Protein AF-A0A9Q1G8Y7-F1 (afdb_monomer)

Radius of gyration: 20.39 Å; Cα contacts (8 Å, |Δi|>4): 44; chains: 1; bounding box: 50×42×40 Å

Mean predicted aligned error: 14.18 Å

Nearest PDB structures (foldseek):
  8jsn-assembly1_B  TM=2.911E-01  e=9.652E+00  Ebola virus

Solvent-accessible surface area (backbone atoms only — not comparable to full-atom values): 5039 Å² total; per-residue (Å²): 138,83,80,83,70,62,72,79,62,61,66,73,76,55,90,64,83,79,80,77,72,69,78,77,58,89,82,67,70,74,77,84,81,87,79,54,65,71,56,54,32,56,54,28,58,65,47,59,50,84,47,79,50,52,100,83,64,54,45,25,49,59,51,32,56,49,30,72,71,53,69,75,73,86,110

pLDDT: mean 77.52, std 12.4, range [40.81, 92.0]

Secondary structure (DSSP, 8-state):
------TTTGGGG--S-----PPPPTT--PPP----HHHHHHHHHT--TTSPP-TT---HHHHHHHHHHTTTS--

Sequence (75 aa):
MTGQLNTFYARFNRTEPQDDCVPSDPSHHPAPITVEERKVISMLAKVNPRNTPGPDGLKGHVLKESAAQLGGVMA

Organism: Synaphobranchus kaupii (NCBI:txid118154)

Structure (mmCIF, N/CA/C/O backbone):
data_AF-A0A9Q1G8Y7-F1
#
_entry.id   AF-A0A9Q1G8Y7-F1
#
loop_
_atom_site.group_PDB
_atom_site.id
_atom_site.type_symbol
_atom_site.label_atom_id
_atom_site.label_alt_id
_atom_site.label_comp_id
_atom_site.label_asym_id
_atom_site.label_entity_id
_atom_site.label_seq_id
_atom_site.pdbx_PDB_ins_code
_atom_site.Cartn_x
_atom_site.Cartn_y
_atom_site.Cartn_z
_atom_site.occupancy
_atom_site.B_iso_or_equiv
_atom_site.auth_seq_id
_atom_site.auth_comp_id
_atom_site.auth_asym_id
_atom_site.auth_atom_id
_atom_site.pdbx_PDB_model_num
ATOM 1 N N . MET A 1 1 ? 36.907 22.268 -22.444 1.00 40.81 1 MET A N 1
ATOM 2 C CA . MET A 1 1 ? 35.985 22.112 -21.300 1.00 40.81 1 MET A CA 1
ATOM 3 C C . MET A 1 1 ? 34.980 21.033 -21.672 1.00 40.81 1 MET A C 1
ATOM 5 O O . MET A 1 1 ? 33.995 21.323 -22.333 1.00 40.81 1 MET A O 1
ATOM 9 N N . THR A 1 2 ? 35.304 19.768 -21.408 1.00 48.81 2 THR A N 1
ATOM 10 C CA . THR A 1 2 ? 34.479 18.623 -21.816 1.00 48.81 2 THR A CA 1
ATOM 11 C C . THR A 1 2 ? 33.398 18.388 -20.766 1.00 48.81 2 THR A C 1
ATOM 13 O O . THR A 1 2 ? 33.695 18.164 -19.596 1.00 48.81 2 THR A O 1
ATOM 16 N N . GLY A 1 3 ? 32.140 18.531 -21.188 1.00 57.94 3 GLY A N 1
ATOM 17 C CA . GLY A 1 3 ? 30.962 18.451 -20.333 1.00 57.94 3 GLY A CA 1
ATOM 18 C C . GLY A 1 3 ? 30.888 17.119 -19.594 1.00 57.94 3 GLY A C 1
ATOM 19 O O . GLY A 1 3 ? 30.854 16.054 -20.206 1.00 57.94 3 GLY A O 1
ATOM 20 N N . GLN A 1 4 ? 30.857 17.196 -18.268 1.00 62.25 4 GLN A N 1
ATOM 21 C CA . GLN A 1 4 ? 30.610 16.066 -17.389 1.00 62.25 4 GLN A CA 1
ATOM 22 C C . GLN A 1 4 ? 29.146 15.641 -17.580 1.00 62.25 4 GLN A C 1
ATOM 24 O O . GLN A 1 4 ? 28.231 16.227 -17.003 1.00 62.25 4 GLN A O 1
ATOM 29 N N . LEU A 1 5 ? 28.912 14.683 -18.480 1.00 66.81 5 LEU A N 1
ATOM 30 C CA . LEU A 1 5 ? 27.577 14.162 -18.755 1.00 66.81 5 LEU A CA 1
ATOM 31 C C . LEU A 1 5 ? 27.023 13.525 -17.475 1.00 66.81 5 LEU A C 1
ATOM 33 O O . LEU A 1 5 ? 27.737 12.814 -16.770 1.00 66.81 5 LEU A O 1
ATOM 37 N N . ASN A 1 6 ? 25.758 13.799 -17.162 1.00 68.62 6 ASN A N 1
ATOM 38 C CA . ASN A 1 6 ? 25.126 13.343 -15.933 1.00 68.62 6 ASN A CA 1
ATOM 39 C C . ASN A 1 6 ? 25.101 11.803 -15.874 1.00 68.62 6 ASN A C 1
ATOM 41 O O . ASN A 1 6 ? 24.246 11.153 -16.481 1.00 68.62 6 ASN A O 1
ATOM 45 N N . THR A 1 7 ? 26.024 11.226 -15.101 1.00 69.44 7 THR A N 1
ATOM 46 C CA . THR A 1 7 ? 26.159 9.780 -14.874 1.00 69.44 7 THR A CA 1
ATOM 47 C C . THR A 1 7 ? 24.881 9.155 -14.305 1.00 69.44 7 THR A C 1
ATOM 49 O O . THR A 1 7 ? 24.702 7.942 -14.376 1.00 69.44 7 THR A O 1
ATOM 52 N N . PHE A 1 8 ? 23.963 9.950 -13.738 1.00 67.06 8 PHE A N 1
ATOM 53 C CA . PHE A 1 8 ? 22.645 9.469 -13.331 1.00 67.06 8 PHE A CA 1
ATOM 54 C C . PHE A 1 8 ? 21.785 9.033 -14.522 1.00 67.06 8 PHE A C 1
ATOM 56 O O . PHE A 1 8 ? 21.213 7.949 -14.489 1.00 67.06 8 PHE A O 1
ATOM 63 N N . TYR A 1 9 ? 21.735 9.831 -15.589 1.00 66.75 9 TYR A N 1
ATOM 64 C CA . TYR A 1 9 ? 20.868 9.549 -16.737 1.00 66.75 9 TYR A CA 1
ATOM 65 C C . TYR A 1 9 ? 21.497 8.594 -17.755 1.00 66.75 9 TYR A C 1
ATOM 67 O O . TYR A 1 9 ? 20.779 7.845 -18.411 1.00 66.75 9 TYR A O 1
ATOM 75 N N . ALA A 1 10 ? 22.830 8.537 -17.842 1.00 73.25 10 ALA A N 1
ATOM 76 C CA . ALA A 1 10 ? 23.533 7.636 -18.764 1.00 73.25 10 ALA A CA 1
ATOM 77 C C . ALA A 1 10 ? 23.245 6.137 -18.519 1.00 73.25 10 ALA A C 1
ATOM 79 O O . ALA A 1 10 ? 23.442 5.314 -19.408 1.00 73.25 10 ALA A O 1
ATOM 80 N N . ARG A 1 11 ? 22.751 5.783 -17.326 1.00 70.38 11 ARG A N 1
ATOM 81 C CA . ARG A 1 11 ? 22.399 4.411 -16.917 1.00 70.38 11 ARG A CA 1
ATOM 82 C C . ARG A 1 11 ? 21.240 3.836 -17.727 1.00 70.38 11 ARG A C 1
ATOM 84 O O . ARG A 1 11 ? 21.196 2.633 -17.943 1.00 70.38 11 ARG A O 1
ATOM 91 N N . PHE A 1 12 ? 20.325 4.702 -18.162 1.00 70.00 12 PHE A N 1
ATOM 92 C CA . PHE A 1 12 ? 19.097 4.322 -18.861 1.00 70.00 12 PHE A CA 1
ATOM 93 C C . PHE A 1 12 ? 19.284 4.186 -20.378 1.00 70.00 12 PHE A C 1
ATOM 95 O O . PHE A 1 12 ? 18.429 3.622 -21.043 1.00 70.00 12 PHE A O 1
ATOM 102 N N . ASN A 1 13 ? 20.413 4.650 -20.928 1.00 70.75 13 ASN A N 1
ATOM 103 C CA . ASN A 1 13 ? 20.747 4.520 -22.353 1.00 70.75 13 ASN A CA 1
ATOM 104 C C . ASN A 1 13 ? 21.369 3.151 -22.700 1.00 70.75 13 ASN A C 1
ATOM 106 O O . ASN A 1 13 ? 21.998 3.006 -23.747 1.00 70.75 13 ASN A O 1
ATOM 110 N N . ARG A 1 14 ? 21.256 2.157 -21.812 1.00 68.94 14 ARG A N 1
ATOM 111 C CA . ARG A 1 14 ? 21.734 0.796 -22.066 1.00 68.94 14 ARG A CA 1
ATOM 112 C C . ARG A 1 14 ? 20.665 0.040 -22.852 1.00 68.94 14 ARG A C 1
ATOM 114 O O . ARG A 1 14 ? 19.552 -0.134 -22.377 1.00 68.94 14 ARG A O 1
ATOM 121 N N . THR A 1 15 ? 21.025 -0.387 -24.058 1.00 61.50 15 THR A N 1
ATOM 122 C CA . THR A 1 15 ? 20.179 -1.181 -24.967 1.00 61.50 15 THR A CA 1
ATOM 123 C C . THR A 1 15 ? 20.071 -2.649 -24.542 1.00 61.50 15 THR A C 1
ATOM 125 O O . THR A 1 15 ? 19.214 -3.376 -25.030 1.00 61.50 15 THR A O 1
ATOM 128 N N . GLU A 1 16 ? 20.941 -3.085 -23.633 1.00 65.06 16 GLU A N 1
ATOM 129 C CA . GLU A 1 16 ? 20.966 -4.436 -23.079 1.00 65.06 16 GLU A CA 1
ATOM 130 C C . GLU A 1 16 ? 20.089 -4.472 -21.816 1.00 65.06 16 GLU A C 1
ATOM 132 O O . GLU A 1 16 ? 20.340 -3.687 -20.892 1.00 65.06 16 GLU A O 1
ATOM 137 N N . PRO A 1 17 ? 19.075 -5.350 -21.731 1.00 60.97 17 PRO A N 1
ATOM 138 C CA . PRO A 1 17 ? 18.381 -5.583 -20.475 1.00 60.97 17 PRO A CA 1
ATOM 139 C C . PRO A 1 17 ? 19.375 -6.191 -19.478 1.00 60.97 17 PRO A C 1
ATOM 141 O O . PRO A 1 17 ? 19.840 -7.314 -19.650 1.00 60.97 17 PRO A O 1
ATOM 144 N N . GLN A 1 18 ? 19.715 -5.451 -18.420 1.00 60.16 18 GLN A N 1
ATOM 145 C CA . GLN A 1 18 ? 20.228 -6.092 -17.215 1.00 60.16 18 GLN A CA 1
ATOM 146 C C . GLN A 1 18 ? 19.047 -6.821 -16.581 1.00 60.16 18 GLN A C 1
ATOM 148 O O . GLN A 1 18 ? 18.251 -6.216 -15.861 1.00 60.16 18 GLN A O 1
ATOM 153 N N . ASP A 1 19 ? 18.937 -8.119 -16.853 1.00 58.19 19 ASP A N 1
ATOM 154 C CA . ASP A 1 19 ? 18.205 -9.053 -16.002 1.00 58.19 19 ASP A CA 1
ATOM 155 C C . ASP A 1 19 ? 18.947 -9.175 -14.657 1.00 58.19 19 ASP A C 1
ATOM 157 O O . ASP A 1 19 ? 19.440 -10.230 -14.273 1.00 58.19 19 ASP A O 1
ATOM 161 N N . ASP A 1 20 ? 19.011 -8.080 -13.894 1.00 60.06 20 ASP A N 1
ATOM 162 C CA . ASP A 1 20 ? 19.412 -8.089 -12.483 1.00 60.06 20 ASP A CA 1
ATOM 163 C C . ASP A 1 20 ? 18.258 -8.626 -11.609 1.00 60.06 20 ASP A C 1
ATOM 165 O O . ASP A 1 20 ? 18.088 -8.235 -10.451 1.00 60.06 20 ASP A O 1
ATOM 169 N N . CYS A 1 21 ? 17.421 -9.519 -12.152 1.00 60.31 21 CYS A N 1
ATOM 170 C CA . CYS A 1 21 ? 16.484 -10.288 -11.353 1.00 60.31 21 CYS A CA 1
ATOM 171 C C . CYS A 1 21 ? 17.303 -11.332 -10.596 1.00 60.31 21 CYS A C 1
ATOM 173 O O . CYS A 1 21 ? 17.446 -12.478 -11.018 1.00 60.31 21 CYS A O 1
ATOM 175 N N . VAL A 1 22 ? 17.910 -10.902 -9.488 1.00 66.31 22 VAL A N 1
ATOM 176 C CA . VAL A 1 22 ? 18.526 -11.816 -8.532 1.00 66.31 22 VAL A CA 1
ATOM 177 C C . VAL A 1 22 ? 17.434 -12.808 -8.128 1.00 66.31 22 VAL A C 1
ATOM 179 O O . VAL A 1 22 ? 16.395 -12.367 -7.623 1.00 66.31 22 VAL A O 1
ATOM 182 N N . PRO A 1 23 ? 17.612 -14.119 -8.370 1.00 65.06 23 PRO A N 1
ATOM 183 C CA . PRO A 1 23 ? 16.627 -15.104 -7.964 1.00 65.06 23 PRO A CA 1
ATOM 184 C C . PRO A 1 23 ? 16.432 -14.975 -6.455 1.00 65.06 23 PRO A C 1
ATOM 186 O O . PRO A 1 23 ? 17.390 -15.040 -5.684 1.00 65.06 23 PRO A O 1
ATOM 189 N N . SER A 1 24 ? 15.192 -14.723 -6.044 1.00 67.88 24 SER A N 1
ATOM 190 C CA . SER A 1 24 ? 14.828 -14.614 -4.636 1.00 67.88 24 SER A CA 1
ATOM 191 C C . SER A 1 24 ? 15.232 -15.901 -3.919 1.00 67.88 24 SER A C 1
ATOM 193 O O . SER A 1 24 ? 14.743 -16.972 -4.281 1.00 67.88 24 SER A O 1
ATOM 195 N N . ASP A 1 25 ? 16.124 -15.798 -2.932 1.00 74.19 25 ASP A N 1
ATOM 196 C CA . ASP A 1 25 ? 16.523 -16.931 -2.097 1.00 74.19 25 ASP A CA 1
ATOM 197 C C . ASP A 1 25 ? 15.272 -17.494 -1.395 1.00 74.19 25 ASP A C 1
ATOM 199 O O . ASP A 1 25 ? 14.634 -16.771 -0.622 1.00 74.19 25 ASP A O 1
ATOM 203 N N . PRO A 1 26 ? 14.885 -18.758 -1.648 1.00 66.81 26 PRO A N 1
ATOM 204 C CA . PRO A 1 26 ? 13.686 -19.350 -1.060 1.00 66.81 26 PRO A CA 1
ATOM 205 C C . PRO A 1 26 ? 13.781 -19.511 0.466 1.00 66.81 26 PRO A C 1
ATOM 207 O O . PRO A 1 26 ? 12.751 -19.698 1.111 1.00 66.81 26 PRO A O 1
ATOM 210 N N . SER A 1 27 ? 14.986 -19.427 1.045 1.00 69.75 27 SER A N 1
ATOM 211 C CA . SER A 1 27 ? 15.211 -19.430 2.497 1.00 69.75 27 SER A CA 1
ATOM 212 C C . SER A 1 27 ? 15.074 -18.044 3.133 1.00 69.75 27 SER A C 1
ATO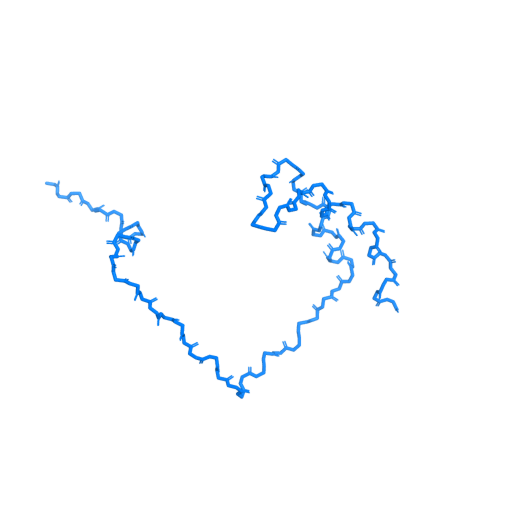M 214 O O . SER A 1 27 ? 14.886 -17.928 4.348 1.00 69.75 27 SER A O 1
ATOM 216 N N . HIS A 1 28 ? 15.133 -16.982 2.323 1.00 73.69 28 HIS A N 1
ATOM 217 C CA . HIS A 1 28 ? 14.947 -15.620 2.791 1.00 73.69 28 HIS A CA 1
ATOM 218 C C . HIS A 1 28 ? 13.454 -15.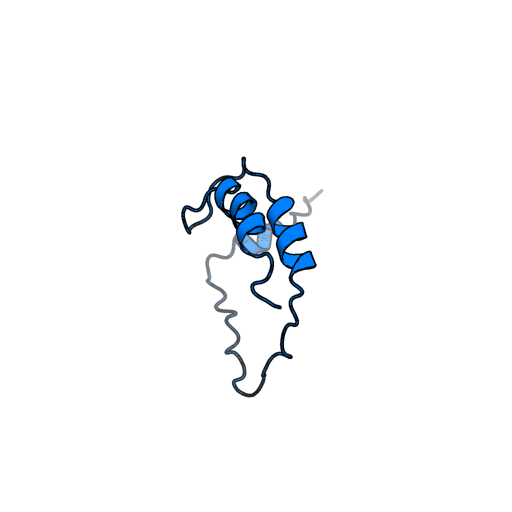357 2.985 1.00 73.69 28 HIS A C 1
ATOM 220 O O . HIS A 1 28 ? 12.771 -14.778 2.139 1.00 73.69 28 HIS A O 1
ATOM 226 N N . HIS A 1 29 ? 12.941 -15.774 4.137 1.00 72.94 29 HIS A N 1
ATOM 227 C CA . HIS A 1 29 ? 11.644 -15.329 4.616 1.00 72.94 29 HIS A CA 1
ATOM 228 C C . HIS A 1 29 ? 11.805 -13.894 5.133 1.00 72.94 29 HIS A C 1
ATOM 230 O O . HIS A 1 29 ? 12.419 -13.702 6.187 1.00 72.94 29 HIS A O 1
ATOM 236 N N . PRO A 1 30 ? 11.308 -12.864 4.416 1.00 75.62 30 PRO A N 1
ATOM 237 C CA . PRO A 1 30 ? 11.309 -11.522 4.969 1.00 75.62 30 PRO A CA 1
ATOM 238 C C . PRO A 1 30 ? 10.533 -11.539 6.286 1.00 75.62 30 PRO A C 1
ATOM 240 O O . PRO A 1 30 ? 9.513 -12.224 6.412 1.00 75.62 30 PRO A O 1
ATOM 243 N N . ALA A 1 31 ? 11.030 -10.794 7.273 1.00 80.50 31 ALA A N 1
ATOM 244 C CA . ALA A 1 31 ? 10.329 -10.638 8.537 1.00 80.50 31 ALA A CA 1
ATOM 245 C C . ALA A 1 31 ? 8.872 -10.203 8.276 1.00 80.50 31 ALA A C 1
ATOM 247 O O . ALA A 1 31 ? 8.637 -9.409 7.356 1.00 80.50 31 ALA A O 1
ATOM 248 N N . PRO A 1 32 ? 7.895 -10.691 9.064 1.00 80.12 32 PRO A N 1
ATOM 249 C CA . PRO A 1 32 ? 6.507 -10.291 8.901 1.00 80.12 32 PRO A CA 1
ATOM 250 C C . PRO A 1 32 ? 6.389 -8.768 8.958 1.00 80.12 32 PRO A C 1
ATOM 252 O O . PRO A 1 32 ? 6.818 -8.135 9.926 1.00 80.12 32 PRO A O 1
ATOM 255 N N . ILE A 1 33 ? 5.812 -8.170 7.917 1.00 79.81 33 ILE A N 1
ATOM 256 C CA . ILE A 1 33 ? 5.521 -6.740 7.920 1.00 79.81 33 ILE A CA 1
ATOM 257 C C . ILE A 1 33 ? 4.303 -6.538 8.813 1.00 79.81 33 ILE A C 1
ATOM 259 O O . ILE A 1 33 ? 3.198 -6.966 8.481 1.00 79.81 33 ILE A O 1
ATOM 263 N N . THR A 1 34 ? 4.498 -5.872 9.946 1.00 83.00 34 THR A N 1
ATOM 264 C CA . THR A 1 34 ? 3.389 -5.437 10.788 1.00 83.00 34 THR A CA 1
ATOM 265 C C . THR A 1 34 ? 2.802 -4.154 10.214 1.00 83.00 34 THR A C 1
ATOM 267 O O . THR A 1 34 ? 3.486 -3.146 10.011 1.00 83.00 34 THR A O 1
ATOM 270 N N . VAL A 1 35 ? 1.510 -4.201 9.908 1.00 83.56 35 VAL A N 1
ATOM 271 C CA . VAL A 1 35 ? 0.761 -3.070 9.370 1.00 83.56 35 VAL A CA 1
ATOM 272 C C . VAL A 1 35 ? -0.284 -2.679 10.399 1.00 83.56 35 VAL A C 1
ATOM 274 O O . VAL A 1 35 ? -1.051 -3.514 10.858 1.00 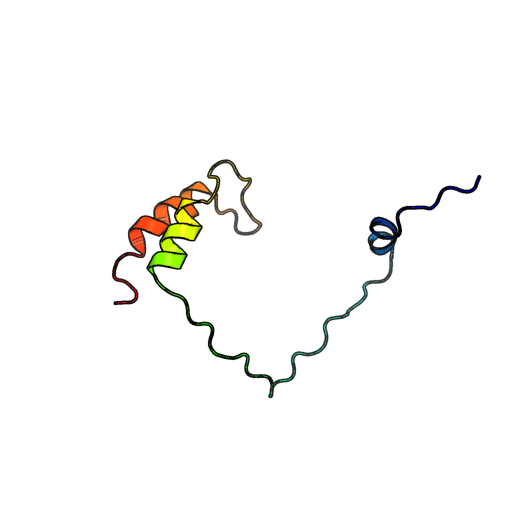83.56 35 VAL A O 1
ATOM 277 N N . GLU A 1 36 ? -0.294 -1.405 10.777 1.00 88.81 36 GLU A N 1
ATOM 278 C CA . GLU A 1 36 ? -1.253 -0.881 11.740 1.00 88.81 36 GLU A CA 1
ATOM 279 C C . GLU A 1 36 ? -2.400 -0.173 11.018 1.00 88.81 36 GLU A C 1
ATOM 281 O O . GLU A 1 36 ? -2.154 0.692 10.170 1.00 88.81 36 GLU A O 1
ATOM 286 N N . GLU A 1 37 ? -3.642 -0.479 11.395 1.00 89.31 37 GLU A N 1
ATOM 287 C CA . GLU A 1 37 ? -4.856 0.055 10.763 1.00 89.31 37 GLU A CA 1
ATOM 288 C C . GLU A 1 37 ? -4.824 1.588 10.641 1.00 89.31 37 GLU A C 1
ATOM 290 O O . GLU A 1 37 ? -4.943 2.142 9.545 1.00 89.31 37 GLU A O 1
ATOM 295 N N . ARG A 1 38 ? -4.522 2.294 11.743 1.00 89.81 38 ARG A N 1
ATOM 296 C CA . ARG A 1 38 ? -4.435 3.768 11.763 1.00 89.81 38 ARG A CA 1
ATOM 297 C C . ARG A 1 38 ? -3.425 4.318 10.753 1.00 89.81 38 ARG A C 1
ATOM 299 O O . ARG A 1 38 ? -3.620 5.398 10.190 1.00 89.81 38 ARG A O 1
ATOM 306 N N . LYS A 1 39 ? -2.334 3.580 10.520 1.00 90.56 39 LYS A N 1
ATOM 307 C CA . LYS A 1 39 ? -1.279 3.975 9.586 1.00 90.56 39 LYS A CA 1
ATOM 308 C C . LYS A 1 39 ? -1.767 3.818 8.151 1.00 90.56 39 LYS A C 1
ATOM 310 O O . LYS A 1 39 ? -1.543 4.724 7.354 1.00 90.56 39 LYS A O 1
ATOM 315 N N . VAL A 1 40 ? -2.476 2.734 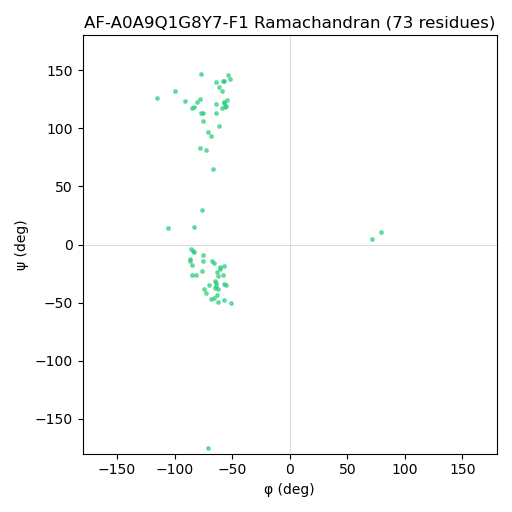7.840 1.00 89.81 40 VAL A N 1
ATOM 316 C CA . VAL A 1 40 ? -3.074 2.518 6.512 1.00 89.81 40 VAL A CA 1
ATOM 317 C C . VAL A 1 40 ? -4.098 3.604 6.200 1.00 89.81 40 VAL A C 1
ATOM 319 O O . VAL A 1 40 ? -3.986 4.263 5.166 1.00 89.81 40 VAL A O 1
ATOM 322 N N . ILE A 1 41 ? -5.022 3.866 7.127 1.00 91.56 41 ILE A N 1
ATOM 323 C CA . ILE A 1 41 ? -6.051 4.905 6.975 1.00 91.56 41 ILE A CA 1
ATOM 324 C C . ILE A 1 41 ? -5.399 6.276 6.736 1.00 91.56 41 ILE A C 1
ATOM 326 O O . ILE A 1 41 ? -5.750 6.977 5.785 1.00 91.56 41 ILE A O 1
ATOM 330 N N . SER A 1 42 ? -4.398 6.648 7.545 1.00 91.19 42 SER A N 1
ATOM 331 C CA . SER A 1 42 ? -3.690 7.928 7.391 1.00 91.19 42 SER A CA 1
ATOM 332 C C . SER A 1 42 ? -2.968 8.049 6.047 1.00 91.19 42 SER A C 1
ATOM 334 O O . SER A 1 42 ? -2.948 9.128 5.451 1.00 91.19 42 SER A O 1
ATOM 336 N N . MET A 1 43 ? -2.369 6.960 5.562 1.00 92.00 43 MET A N 1
ATOM 337 C CA . MET A 1 43 ? -1.651 6.941 4.287 1.00 92.00 43 MET A CA 1
ATOM 338 C C . MET A 1 43 ? -2.606 7.095 3.103 1.00 92.00 43 MET A C 1
ATOM 340 O O . MET A 1 43 ? -2.376 7.942 2.239 1.00 92.00 43 MET A O 1
ATOM 344 N N . LEU A 1 44 ? -3.703 6.340 3.091 1.00 91.31 44 LEU A N 1
ATOM 345 C CA . LEU A 1 44 ? -4.713 6.405 2.036 1.00 91.31 44 LEU A CA 1
ATOM 346 C C . LEU A 1 44 ? -5.426 7.766 1.996 1.00 91.31 44 LEU A C 1
ATOM 348 O O . LEU A 1 44 ? -5.632 8.334 0.923 1.00 91.31 44 LEU A O 1
ATOM 352 N N . ALA A 1 45 ? -5.697 8.369 3.157 1.00 88.00 45 ALA A N 1
ATOM 353 C CA . ALA A 1 45 ? -6.298 9.702 3.238 1.00 88.00 45 ALA A CA 1
ATOM 354 C C . ALA A 1 45 ? -5.426 10.813 2.610 1.00 88.00 45 ALA A C 1
ATOM 356 O O . ALA A 1 45 ? -5.951 11.835 2.151 1.00 88.00 45 ALA A O 1
ATOM 357 N N . LYS A 1 46 ? -4.099 10.619 2.577 1.00 91.56 46 LYS A N 1
ATOM 358 C CA . LYS A 1 46 ? -3.123 11.563 2.003 1.00 91.56 46 LYS A CA 1
ATOM 359 C C . LYS A 1 46 ? -2.957 11.427 0.489 1.00 91.56 46 LYS A C 1
ATOM 361 O O . LYS A 1 46 ? -2.274 12.260 -0.108 1.00 91.56 46 LYS A O 1
ATOM 366 N N . VAL A 1 47 ? -3.570 10.424 -0.142 1.00 91.12 47 VAL A N 1
ATOM 367 C CA . VAL A 1 47 ? -3.517 10.256 -1.598 1.00 91.12 47 VAL A CA 1
ATOM 368 C C . VAL A 1 47 ? -4.093 11.498 -2.278 1.00 91.12 47 VAL A C 1
ATOM 370 O O . VAL A 1 47 ? -5.170 11.990 -1.928 1.00 91.12 47 VAL A O 1
ATOM 373 N N . ASN A 1 48 ? -3.368 12.013 -3.273 1.00 87.94 48 ASN A N 1
ATOM 374 C CA . ASN A 1 48 ? -3.864 13.088 -4.119 1.00 87.94 48 ASN A CA 1
ATOM 375 C C . ASN A 1 48 ? -4.869 12.504 -5.131 1.00 87.94 48 ASN A C 1
ATOM 377 O O . ASN A 1 48 ? -4.461 11.764 -6.029 1.00 87.94 48 ASN A O 1
ATOM 381 N N 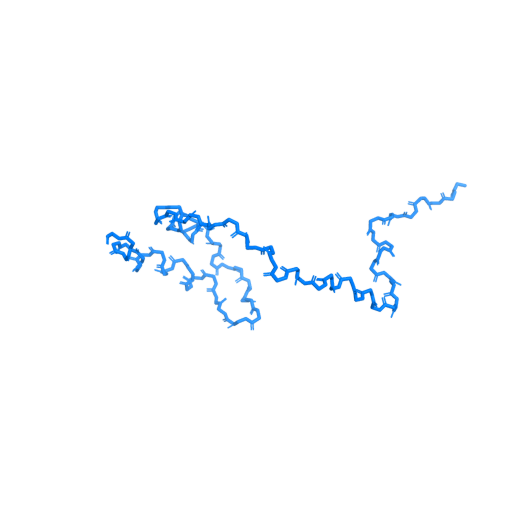. PRO A 1 49 ? -6.168 12.844 -5.048 1.00 87.00 49 PRO A N 1
ATOM 382 C CA . PRO A 1 49 ? -7.189 12.267 -5.923 1.00 87.00 49 PRO A CA 1
ATOM 383 C C . PRO A 1 49 ? -7.041 12.690 -7.389 1.00 87.00 49 PRO A C 1
ATOM 385 O O . PRO A 1 49 ? -7.660 12.084 -8.259 1.00 87.00 49 PRO A O 1
ATOM 388 N N . ARG A 1 50 ? -6.231 13.723 -7.663 1.00 88.19 50 ARG A N 1
ATOM 389 C CA . ARG A 1 50 ? -5.951 14.224 -9.015 1.00 88.19 50 ARG A CA 1
ATOM 390 C C . ARG A 1 50 ? -4.808 13.489 -9.712 1.00 88.19 50 ARG A C 1
ATOM 392 O O . ARG A 1 50 ? -4.516 13.810 -10.859 1.00 88.19 50 ARG A O 1
ATOM 399 N N . ASN A 1 51 ? -4.145 12.553 -9.034 1.00 85.75 51 ASN A N 1
ATOM 400 C CA . ASN A 1 51 ? -3.111 11.751 -9.670 1.00 85.75 51 ASN A CA 1
ATOM 401 C C . ASN A 1 51 ? -3.724 10.897 -10.787 1.00 85.75 51 ASN A C 1
ATOM 403 O O . ASN A 1 51 ? -4.821 10.349 -10.637 1.00 85.75 51 ASN A O 1
ATOM 407 N N . THR A 1 52 ? -2.997 10.792 -11.899 1.00 89.62 52 THR A N 1
ATOM 408 C CA . THR A 1 52 ? -3.344 9.906 -13.011 1.00 89.62 52 THR A CA 1
ATOM 409 C C . THR A 1 52 ? -3.448 8.465 -12.507 1.00 89.62 52 THR A C 1
ATOM 411 O O . THR A 1 52 ? -2.638 8.078 -11.659 1.00 89.62 52 THR A O 1
ATOM 414 N N . PRO A 1 53 ? -4.423 7.676 -12.995 1.00 91.25 53 PRO A N 1
ATOM 415 C CA . PRO A 1 53 ? -4.527 6.267 -12.643 1.00 91.25 53 PRO A CA 1
ATOM 416 C C . PRO A 1 53 ? -3.232 5.500 -12.891 1.00 91.25 53 PRO A C 1
ATOM 418 O O . PRO A 1 53 ? -2.504 5.792 -13.844 1.00 91.25 53 PRO A O 1
ATOM 421 N N . GLY A 1 54 ? -2.971 4.515 -12.033 1.00 87.88 54 GLY A N 1
ATOM 422 C CA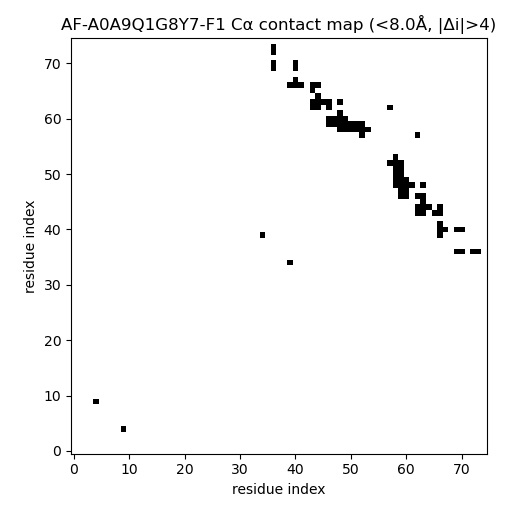 . GLY A 1 54 ? -1.896 3.559 -12.248 1.00 87.88 54 GLY A CA 1
ATOM 423 C C . GLY A 1 54 ? -2.210 2.584 -13.392 1.00 87.88 54 GLY A C 1
ATOM 424 O O . GLY A 1 54 ? -3.248 2.693 -14.051 1.00 87.88 54 GLY A O 1
ATOM 425 N N . PRO A 1 55 ? -1.335 1.591 -13.620 1.00 90.88 55 PRO A N 1
ATOM 426 C CA . PRO A 1 55 ? -1.573 0.511 -14.585 1.00 90.88 55 PRO A CA 1
ATOM 427 C C . PRO A 1 55 ? -2.824 -0.324 -14.267 1.00 90.88 55 PRO A C 1
ATOM 429 O O . PRO A 1 55 ? -3.375 -0.976 -15.147 1.00 90.88 55 PRO A O 1
ATOM 432 N N . ASP A 1 56 ? -3.268 -0.285 -13.011 1.00 86.88 56 ASP A N 1
ATOM 433 C CA . ASP A 1 56 ? -4.503 -0.885 -12.504 1.00 86.88 56 ASP A CA 1
ATOM 434 C C . ASP A 1 56 ? -5.773 -0.105 -12.899 1.00 86.88 56 ASP A C 1
ATOM 436 O O . ASP A 1 56 ? -6.886 -0.577 -12.674 1.00 86.88 56 ASP A O 1
ATOM 440 N N . GLY A 1 57 ? -5.632 1.094 -13.474 1.00 91.38 57 GLY A N 1
ATOM 441 C CA . GLY A 1 57 ? -6.746 1.964 -13.847 1.00 91.38 57 GLY A CA 1
ATOM 442 C C . GLY A 1 57 ? -7.469 2.606 -12.658 1.00 91.38 57 GLY A C 1
ATOM 443 O O . GLY A 1 57 ? -8.453 3.32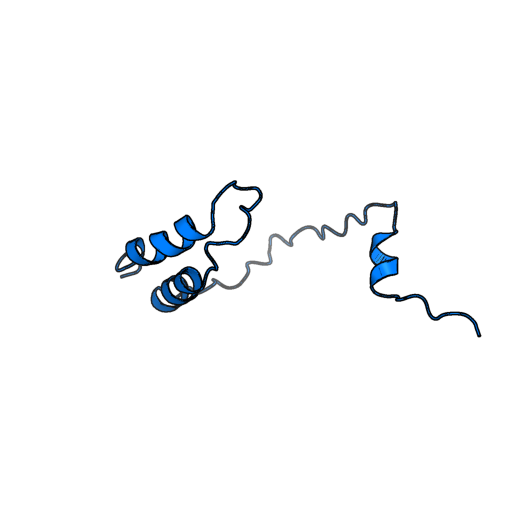9 -12.859 1.00 91.38 57 GLY A O 1
ATOM 444 N N . LEU A 1 58 ? -6.988 2.406 -11.427 1.00 89.06 58 LEU A N 1
ATOM 445 C CA . LEU A 1 58 ? -7.621 2.957 -10.235 1.00 89.06 58 LEU A CA 1
ATOM 446 C C . LEU A 1 58 ? -7.275 4.438 -10.083 1.00 89.06 58 LEU A C 1
ATOM 448 O O . LEU A 1 58 ? -6.118 4.854 -10.051 1.00 89.06 58 LEU A O 1
ATOM 452 N N . LYS A 1 59 ? -8.314 5.266 -9.970 1.00 90.38 59 LYS A N 1
ATOM 453 C CA . LYS A 1 59 ? -8.165 6.701 -9.706 1.00 90.38 59 LYS A CA 1
ATOM 454 C C . LYS A 1 59 ? -7.845 6.928 -8.228 1.00 90.38 59 LYS A C 1
ATOM 456 O O . LYS A 1 59 ? -8.415 6.274 -7.359 1.00 90.38 59 LYS A O 1
ATOM 461 N N . GLY A 1 60 ? -7.048 7.955 -7.930 1.00 87.56 60 GLY A N 1
ATOM 462 C CA . GLY A 1 60 ? -6.648 8.275 -6.553 1.00 87.56 60 GLY A CA 1
ATOM 463 C C . GLY A 1 60 ? -7.808 8.537 -5.577 1.00 87.56 60 GLY A C 1
ATOM 464 O O . GLY A 1 60 ? -7.650 8.307 -4.383 1.00 87.56 60 GLY A O 1
ATOM 465 N N . HIS A 1 61 ? -8.982 8.977 -6.054 1.00 89.25 61 HIS A N 1
ATOM 466 C CA . HIS A 1 61 ? -10.165 9.141 -5.193 1.00 89.25 61 HIS A CA 1
ATOM 467 C C . HIS A 1 61 ? -10.668 7.811 -4.607 1.00 89.25 61 HIS A C 1
ATOM 469 O O . HIS A 1 61 ? -11.047 7.785 -3.443 1.00 89.25 61 HIS A O 1
ATOM 475 N N . VAL A 1 62 ? -10.577 6.708 -5.360 1.00 90.81 62 VAL A N 1
ATOM 476 C CA . VAL A 1 62 ? -10.999 5.372 -4.905 1.00 90.81 62 VAL A CA 1
ATOM 477 C C . VAL A 1 62 ? -10.147 4.923 -3.718 1.00 90.81 62 VAL A C 1
ATOM 479 O O . VAL A 1 62 ? -10.668 4.452 -2.713 1.00 90.81 62 VAL A O 1
ATOM 482 N N . LEU A 1 63 ? -8.830 5.147 -3.796 1.00 89.38 63 LEU A N 1
ATOM 483 C CA . LEU A 1 63 ? -7.900 4.863 -2.698 1.00 89.38 63 LEU A CA 1
ATOM 484 C C . LEU A 1 63 ? -8.183 5.723 -1.464 1.00 89.38 63 LEU A C 1
ATOM 486 O O . LEU A 1 63 ? -7.969 5.295 -0.338 1.00 89.38 63 LEU A O 1
ATOM 490 N N . LYS A 1 64 ? -8.654 6.953 -1.666 1.00 89.88 64 LYS A N 1
ATOM 491 C CA . LYS A 1 64 ? -8.987 7.851 -0.564 1.00 89.88 64 LYS A CA 1
ATOM 492 C C . LYS A 1 64 ? -10.289 7.444 0.130 1.00 89.88 64 LYS A C 1
ATOM 494 O O . LYS A 1 64 ? -10.371 7.524 1.351 1.00 89.88 64 LYS A O 1
ATOM 499 N N . GLU A 1 65 ? -11.283 6.997 -0.634 1.00 89.75 65 GLU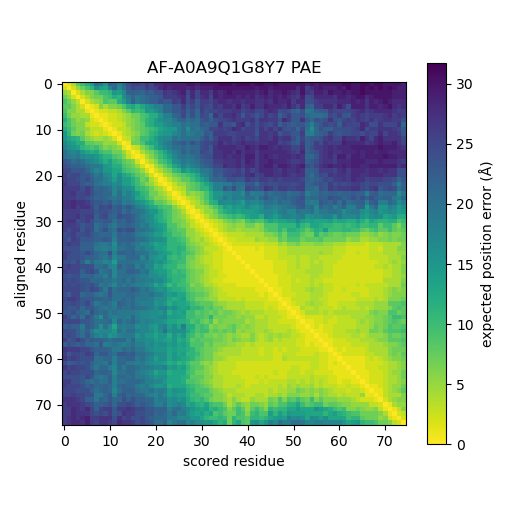 A N 1
ATOM 500 C CA . GLU A 1 65 ? -12.567 6.509 -0.116 1.00 89.75 65 GLU A CA 1
ATOM 501 C C . GLU A 1 65 ? -12.428 5.169 0.614 1.00 89.75 65 GLU A C 1
ATOM 503 O O . GLU A 1 65 ? -13.077 4.962 1.642 1.00 89.75 65 GLU A O 1
ATOM 508 N N . SER A 1 66 ? -11.529 4.288 0.161 1.00 86.81 66 SER A N 1
ATOM 509 C CA . SER A 1 66 ? -11.288 3.004 0.830 1.00 86.81 66 SER A CA 1
ATOM 510 C C . SER A 1 66 ? -10.739 3.164 2.251 1.00 86.81 66 SER A C 1
ATOM 512 O O . SER A 1 66 ? -10.991 2.308 3.096 1.00 86.81 66 SER A O 1
ATOM 514 N N . ALA A 1 67 ? -10.089 4.290 2.572 1.00 86.69 67 ALA A N 1
ATOM 515 C CA . ALA A 1 67 ? -9.640 4.593 3.931 1.00 86.69 67 ALA A CA 1
ATOM 516 C C . ALA A 1 67 ? -10.782 4.540 4.966 1.00 86.69 67 ALA A C 1
ATOM 518 O O . ALA A 1 67 ? -10.556 4.117 6.096 1.00 86.69 67 ALA A O 1
ATOM 519 N N . ALA A 1 68 ? -12.005 4.932 4.589 1.00 82.25 68 ALA A N 1
ATOM 520 C CA . ALA A 1 68 ? -13.166 4.908 5.481 1.00 82.25 68 ALA A CA 1
ATOM 521 C C . ALA A 1 68 ? -13.741 3.495 5.691 1.00 82.25 68 ALA A C 1
ATOM 523 O O . ALA A 1 68 ? -14.396 3.243 6.697 1.00 82.25 68 ALA A O 1
ATOM 524 N N . GLN A 1 69 ? -13.490 2.577 4.756 1.00 84.12 69 GLN A N 1
ATOM 525 C CA . GLN A 1 69 ? -13.999 1.201 4.791 1.00 84.12 69 GLN A CA 1
ATOM 526 C C . GLN A 1 69 ? -13.095 0.257 5.595 1.00 84.12 69 GLN A C 1
ATOM 528 O O . GLN A 1 69 ? -13.508 -0.846 5.933 1.00 84.12 69 GLN A O 1
ATOM 533 N N . LEU A 1 70 ? -11.863 0.681 5.895 1.00 80.06 70 LEU A N 1
ATOM 534 C CA . LEU A 1 70 ? -10.872 -0.122 6.618 1.00 80.06 70 LEU A CA 1
ATOM 535 C C . LEU A 1 70 ? -11.008 -0.057 8.145 1.00 80.06 70 LEU A C 1
ATOM 537 O O . LEU A 1 70 ? -10.289 -0.773 8.836 1.00 80.06 70 LEU A O 1
ATOM 541 N N . GLY A 1 71 ? -11.910 0.778 8.666 1.00 76.75 71 GLY A N 1
ATOM 542 C CA . GLY A 1 71 ? -12.161 0.885 10.101 1.00 76.75 71 GLY A CA 1
ATOM 543 C C . GLY A 1 71 ? -12.713 -0.417 10.688 1.00 76.75 71 GLY A C 1
ATOM 544 O O . GLY A 1 71 ? -13.784 -0.860 10.277 1.00 76.75 71 GLY A O 1
ATOM 545 N N . GLY A 1 72 ? -12.013 -1.007 11.660 1.00 69.44 72 GLY A N 1
ATO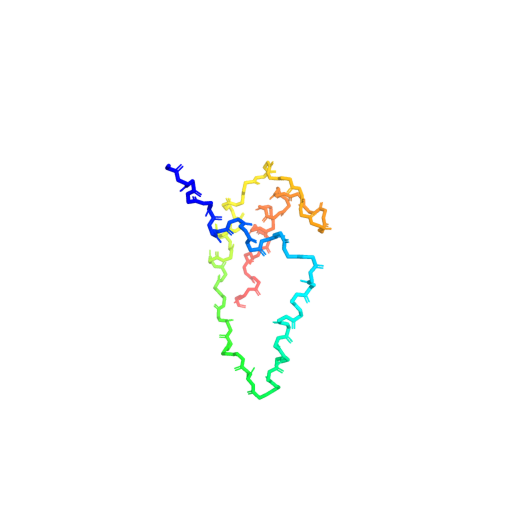M 546 C CA . GLY A 1 72 ? -12.458 -2.207 12.382 1.00 69.44 72 GLY A CA 1
ATOM 547 C C . GLY A 1 72 ? -12.246 -3.533 11.644 1.00 69.44 72 GLY A C 1
ATOM 548 O O . GLY A 1 72 ? -12.770 -4.554 12.078 1.00 69.44 72 GLY A O 1
ATOM 549 N N . VAL A 1 73 ? -11.492 -3.536 10.540 1.00 70.44 73 VAL A N 1
ATOM 550 C CA . VAL A 1 73 ? -11.151 -4.759 9.785 1.00 70.44 73 VAL A CA 1
ATOM 551 C C . VAL A 1 73 ? -9.976 -5.507 10.422 1.00 70.44 73 VAL A C 1
ATOM 553 O O . VAL A 1 73 ? -9.860 -6.720 10.259 1.00 70.44 73 VAL A O 1
ATOM 556 N N . MET A 1 74 ? -9.099 -4.799 11.141 1.00 64.19 74 MET A N 1
ATOM 557 C CA . MET A 1 74 ? -7.924 -5.377 11.804 1.00 64.19 74 MET A CA 1
ATOM 558 C C . MET A 1 74 ? -8.096 -5.487 13.332 1.00 64.19 74 MET A C 1
ATOM 560 O O . MET A 1 74 ? -7.098 -5.660 14.034 1.00 64.19 74 MET A O 1
ATOM 564 N N . ALA A 1 75 ? -9.332 -5.342 13.828 1.00 57.91 75 ALA A N 1
ATOM 565 C CA . ALA A 1 75 ? -9.696 -5.401 15.246 1.00 57.91 75 ALA A CA 1
ATOM 566 C C . ALA A 1 75 ? -9.931 -6.833 15.749 1.00 57.91 75 ALA A C 1
ATOM 568 O O . ALA A 1 75 ? -10.442 -7.667 14.967 1.00 57.91 75 ALA A O 1
#

Foldseek 3Di:
DDDPPPPVVVVVPDPDDPPPVPPPDPPPDDDDDDDDLVNQLVVLCPFDQPDQDDVVRDGSVVSNVVSVVSPPVVD